Protein AF-A0A085N4N9-F1 (afdb_monomer)

Foldseek 3Di:
DVVVVVVPDDPVNVVVVVVVVVVVVVPPDPPVVVLVVVVVVQCVPVPCVPDDSVNSVCVVCVQCPDPPSNPDDPVRVVCVVVVVVVPDDDDPDDDDDDDPPPPVPPDPVVLVVLVVVLVVLVPDPPRDPVVSVVSVVVSVVVVVVVVVVVVVVVVVVVVVPD

Secondary structure (DSSP, 8-state):
-TTHHHHTS-HHHHHHHHHHHHHHHS----HHHHHHHHHHHHHHSTT-TT--HHHHHHHHHHTTSSTT-S---HHHHHHHHHHTTS--S-------SSS------TTTHHHHHHHHHHHHHHTSTT--THHHHHHHHHHHHHHHHHHHHHHHHHHHHHHT--

Mean predicted aligned error: 20.49 Å

Radius of gyration: 23.49 Å; Cα contacts (8 Å, |Δi|>4): 32; chains: 1; bounding box: 60×45×56 Å

Structure (mmCIF, N/CA/C/O backbone):
data_AF-A0A085N4N9-F1
#
_entry.id   AF-A0A085N4N9-F1
#
loop_
_atom_site.group_PDB
_atom_site.id
_atom_site.type_symbol
_atom_site.label_atom_id
_atom_site.label_alt_id
_atom_site.label_comp_id
_atom_site.label_asym_id
_atom_site.label_entity_id
_atom_site.label_seq_id
_atom_site.pdbx_PDB_ins_code
_atom_site.Cartn_x
_atom_site.Cartn_y
_atom_site.Cartn_z
_atom_site.occupancy
_atom_site.B_iso_or_equiv
_atom_site.auth_seq_id
_atom_site.auth_comp_id
_atom_site.auth_asym_id
_atom_site.auth_atom_id
_atom_site.pdbx_PDB_model_num
ATOM 1 N N . MET A 1 1 ? -28.233 3.744 19.931 1.00 50.34 1 MET A N 1
ATOM 2 C CA . MET A 1 1 ? -29.131 2.874 19.133 1.00 50.34 1 MET A CA 1
ATOM 3 C C . MET A 1 1 ? -28.468 1.592 18.622 1.00 50.34 1 MET A C 1
ATOM 5 O O . MET A 1 1 ? -29.167 0.598 18.536 1.00 50.34 1 MET A O 1
ATOM 9 N N . ALA A 1 2 ? -27.158 1.548 18.338 1.00 52.09 2 ALA A N 1
ATOM 10 C CA . ALA A 1 2 ? -26.507 0.322 17.845 1.00 52.09 2 ALA A CA 1
ATOM 11 C C . ALA A 1 2 ? -26.430 -0.837 18.869 1.00 52.09 2 ALA A C 1
ATOM 13 O O . ALA A 1 2 ? -26.483 -1.994 18.471 1.00 52.09 2 ALA A O 1
ATOM 14 N N . ALA A 1 3 ? -26.358 -0.549 20.176 1.00 55.72 3 ALA A N 1
ATOM 15 C CA . ALA A 1 3 ? -26.238 -1.579 21.219 1.00 55.72 3 ALA A CA 1
ATOM 16 C C . ALA A 1 3 ? -27.454 -2.528 21.283 1.00 55.72 3 ALA A C 1
ATOM 18 O O . ALA A 1 3 ? -27.279 -3.740 21.321 1.00 55.72 3 ALA A O 1
ATOM 19 N N . ALA A 1 4 ? -28.676 -1.993 21.176 1.00 61.31 4 ALA A N 1
ATOM 20 C CA . ALA A 1 4 ? -29.905 -2.795 21.183 1.00 61.31 4 ALA A CA 1
ATOM 21 C C . ALA A 1 4 ? -30.043 -3.712 19.950 1.00 61.31 4 ALA A C 1
ATOM 23 O O . ALA A 1 4 ? -30.784 -4.690 19.978 1.00 61.31 4 ALA A O 1
ATOM 24 N N . SER A 1 5 ? -29.317 -3.426 18.862 1.00 67.62 5 SER A N 1
ATOM 25 C CA . SER A 1 5 ? -29.357 -4.248 17.649 1.00 67.62 5 SER A CA 1
ATOM 26 C C . SER A 1 5 ? -28.590 -5.567 17.800 1.00 67.62 5 SER A C 1
ATOM 28 O O . SER A 1 5 ? -28.859 -6.499 17.045 1.00 67.62 5 SER A O 1
ATOM 30 N N . TRP A 1 6 ? -27.668 -5.665 18.766 1.00 67.69 6 TRP A N 1
ATOM 31 C CA . TRP A 1 6 ? -26.904 -6.886 19.041 1.00 67.69 6 TRP A CA 1
ATOM 32 C C . TRP A 1 6 ? -27.713 -7.923 19.821 1.00 67.69 6 TRP A C 1
ATOM 34 O O . TRP A 1 6 ? -27.554 -9.117 19.587 1.00 67.69 6 TRP A O 1
ATOM 44 N N . GLU A 1 7 ? -28.640 -7.481 20.674 1.00 74.94 7 GLU A N 1
ATOM 45 C CA . GLU A 1 7 ? -29.526 -8.371 21.441 1.00 74.94 7 GLU A CA 1
ATOM 46 C C . GLU A 1 7 ? -30.543 -9.108 20.554 1.00 74.94 7 GLU A C 1
ATOM 48 O O . GLU A 1 7 ? -31.022 -10.182 20.909 1.00 74.94 7 GLU A O 1
ATOM 53 N N . SER A 1 8 ? -30.842 -8.569 19.366 1.00 79.81 8 SER A N 1
ATOM 54 C CA . SER A 1 8 ? -31.731 -9.209 18.388 1.00 79.81 8 SER A CA 1
ATOM 55 C C . SER A 1 8 ? -31.053 -10.327 17.583 1.00 79.81 8 SER A C 1
ATOM 57 O O . SER A 1 8 ? -31.739 -11.060 16.860 1.00 79.81 8 SER A O 1
ATOM 59 N N . ILE A 1 9 ? -29.724 -10.453 17.644 1.00 83.31 9 ILE A N 1
ATOM 60 C CA . ILE A 1 9 ? -28.987 -11.444 16.859 1.00 83.31 9 ILE A CA 1
ATOM 61 C C . ILE A 1 9 ? -28.996 -12.776 17.604 1.00 83.31 9 ILE A C 1
ATOM 63 O O . ILE A 1 9 ? -28.558 -12.889 18.747 1.00 83.31 9 ILE A O 1
ATOM 67 N N . LYS A 1 10 ? -29.471 -13.828 16.930 1.00 88.44 10 LYS A N 1
ATOM 68 C CA . LYS A 1 10 ? -29.473 -15.178 17.496 1.00 88.44 10 LYS A CA 1
ATOM 69 C C . LYS A 1 10 ? -28.038 -15.672 17.662 1.00 88.44 10 LYS A C 1
ATOM 71 O O . LYS A 1 10 ? -27.238 -15.621 16.729 1.00 88.44 10 LYS A O 1
ATOM 76 N N . GLN A 1 11 ? -27.740 -16.247 18.824 1.00 81.81 11 GLN A N 1
ATOM 77 C CA . GLN A 1 11 ? -26.418 -16.802 19.126 1.00 81.81 11 GLN A CA 1
ATOM 78 C C . GLN A 1 11 ? -25.988 -17.892 18.126 1.00 81.81 11 GLN A C 1
ATOM 80 O O . GLN A 1 11 ? -24.804 -18.042 17.843 1.00 81.81 11 GLN A O 1
ATOM 85 N N . THR A 1 12 ? -26.945 -18.626 17.552 1.00 87.19 12 THR A N 1
ATOM 86 C CA . THR A 1 12 ? -26.697 -19.609 16.487 1.00 87.19 12 THR A CA 1
ATOM 87 C C . THR A 1 12 ? -26.166 -18.954 15.218 1.00 87.19 12 THR A C 1
ATOM 89 O O . THR A 1 12 ? -25.233 -19.467 14.623 1.00 87.19 12 THR A O 1
ATOM 92 N N . THR A 1 13 ? -26.675 -17.777 14.848 1.00 89.31 13 THR A N 1
ATOM 93 C CA . THR A 1 13 ? -26.194 -17.024 13.684 1.00 89.31 13 THR A CA 1
ATOM 94 C C . THR A 1 13 ? -24.752 -16.578 13.881 1.00 89.31 13 THR A C 1
ATOM 96 O O . THR A 1 13 ? -23.948 -16.718 12.966 1.00 89.31 13 THR A O 1
ATOM 99 N N . LEU A 1 14 ? -24.395 -16.101 15.077 1.00 81.56 14 LEU A N 1
ATOM 100 C CA . LEU A 1 14 ? -23.007 -15.757 15.399 1.00 81.56 14 LEU A CA 1
ATOM 101 C C . LEU A 1 14 ? -22.094 -16.987 15.345 1.00 81.56 14 LEU A C 1
ATOM 103 O O . LEU A 1 14 ? -21.030 -16.921 14.736 1.00 81.56 14 LEU A O 1
ATOM 107 N N . LYS A 1 15 ? -22.531 -18.117 15.916 1.00 84.12 15 LYS A N 1
ATOM 108 C CA . LYS A 1 15 ? -21.782 -19.380 15.861 1.00 84.12 15 LYS A CA 1
ATOM 109 C C . LYS A 1 15 ? -21.578 -19.861 14.427 1.00 84.12 15 LYS A C 1
ATOM 111 O O . LYS A 1 15 ? -20.444 -20.121 14.055 1.00 84.12 15 LYS A O 1
ATOM 116 N N . ASP A 1 16 ? -22.624 -19.888 13.608 1.00 84.81 16 ASP A N 1
ATOM 117 C CA . ASP A 1 16 ? -22.541 -20.327 12.209 1.00 84.81 16 ASP A CA 1
ATOM 118 C C . ASP A 1 16 ? -21.640 -19.408 11.372 1.00 84.81 16 ASP A C 1
ATOM 120 O O . ASP A 1 16 ? -20.879 -19.871 10.519 1.00 84.81 16 ASP A O 1
ATOM 124 N N . SER A 1 17 ? -21.694 -18.099 11.639 1.00 82.69 17 SER A N 1
ATOM 125 C CA . SER A 1 17 ? -20.810 -17.110 11.011 1.00 82.69 17 SER A CA 1
ATOM 126 C C . SER A 1 17 ? -19.351 -17.383 11.368 1.00 82.69 17 SER A C 1
ATOM 128 O O . SER A 1 17 ? -18.489 -17.394 10.494 1.00 82.69 17 SER A O 1
ATOM 130 N N . TRP A 1 18 ? -19.083 -17.659 12.644 1.00 78.44 18 TRP A N 1
ATOM 131 C CA . TRP A 1 18 ? -17.740 -17.940 13.138 1.00 78.44 18 TRP A CA 1
ATOM 132 C C . TRP A 1 18 ? -17.199 -19.284 12.640 1.00 78.44 18 TRP A C 1
ATOM 134 O O . TRP A 1 18 ? -16.041 -19.382 12.245 1.00 78.44 18 TRP A O 1
ATOM 144 N N . THR A 1 19 ? -18.044 -20.315 12.575 1.00 78.69 19 THR A N 1
ATOM 145 C CA . THR A 1 19 ? -17.683 -21.619 12.008 1.00 78.69 19 THR A CA 1
ATOM 146 C C . THR A 1 19 ? -17.314 -21.498 10.531 1.00 78.69 19 THR A C 1
ATOM 148 O O . THR A 1 19 ? -16.332 -22.101 10.112 1.00 78.69 19 THR A O 1
ATOM 151 N N . LYS A 1 20 ? -18.026 -20.677 9.747 1.00 73.56 20 LYS A N 1
ATOM 152 C CA . LYS A 1 20 ? -17.652 -20.406 8.348 1.00 73.56 20 LYS A CA 1
ATOM 153 C C . LYS A 1 20 ? -16.283 -19.741 8.216 1.00 73.56 20 LYS A C 1
ATOM 155 O O . LYS A 1 20 ? -15.504 -20.153 7.366 1.00 73.56 20 LYS A O 1
ATOM 160 N N . VAL A 1 21 ? -15.984 -18.758 9.065 1.00 68.06 21 VAL A N 1
ATOM 161 C CA . VAL A 1 21 ? -14.669 -18.091 9.079 1.00 68.06 21 VAL A CA 1
ATOM 162 C C . VAL A 1 21 ? -13.564 -19.079 9.453 1.00 68.06 21 VAL A C 1
ATOM 164 O O . VAL A 1 21 ? -12.511 -19.095 8.826 1.00 68.06 21 VAL A O 1
ATOM 167 N N . ARG A 1 22 ? -13.822 -19.966 10.418 1.00 55.91 22 ARG A N 1
ATOM 168 C CA . ARG A 1 22 ? -12.863 -20.992 10.839 1.00 55.91 22 ARG A CA 1
ATOM 169 C C . ARG A 1 22 ? -12.570 -22.023 9.744 1.00 55.91 22 ARG A C 1
ATOM 171 O O . ARG A 1 22 ? -11.433 -22.449 9.619 1.00 55.91 22 ARG A O 1
ATOM 178 N N . VAL A 1 23 ? -13.562 -22.387 8.928 1.00 57.72 23 VAL A N 1
ATOM 179 C CA . VAL A 1 23 ? -13.364 -23.282 7.771 1.00 57.72 23 VAL A CA 1
ATOM 180 C C . VAL A 1 23 ? -12.513 -22.625 6.679 1.00 57.72 23 VAL A C 1
ATOM 182 O O . VAL A 1 23 ? -11.776 -23.320 5.991 1.00 57.72 23 VAL A O 1
ATOM 185 N N . TRP A 1 24 ? -12.564 -21.298 6.531 1.00 49.69 24 TRP A N 1
ATOM 186 C CA . TRP A 1 24 ? -11.628 -20.583 5.656 1.00 49.69 24 TRP A CA 1
ATOM 187 C C . TRP A 1 24 ? -10.203 -20.538 6.209 1.00 49.69 24 TRP A C 1
ATOM 189 O O . TRP A 1 24 ? -9.272 -20.571 5.418 1.00 49.69 24 TRP A O 1
ATOM 199 N N . ALA A 1 25 ? -10.031 -20.512 7.532 1.00 50.84 25 ALA A N 1
ATOM 200 C CA . ALA A 1 25 ? -8.712 -20.557 8.166 1.00 50.84 25 ALA A CA 1
ATOM 201 C C . ALA A 1 25 ? -8.066 -21.959 8.142 1.00 50.84 25 ALA A C 1
ATOM 203 O O . ALA A 1 25 ? -6.849 -22.066 8.174 1.00 50.84 25 ALA A O 1
ATOM 204 N N . ASP A 1 26 ? -8.875 -23.022 8.082 1.00 47.59 26 ASP A N 1
ATOM 205 C CA . ASP A 1 26 ? -8.431 -24.429 8.019 1.00 47.59 26 ASP A CA 1
ATOM 206 C C . ASP A 1 26 ? -8.277 -24.942 6.571 1.00 47.59 26 ASP A C 1
ATOM 208 O O . ASP A 1 26 ? -7.869 -26.076 6.318 1.00 47.59 26 ASP A O 1
ATOM 212 N N . GLY A 1 27 ? -8.628 -24.106 5.590 1.00 53.31 27 GLY A N 1
ATOM 213 C CA . GLY A 1 27 ? -8.438 -24.389 4.178 1.00 53.31 27 GLY A CA 1
ATOM 214 C C . GLY A 1 27 ? -6.970 -24.254 3.810 1.00 53.31 27 GLY A C 1
ATOM 215 O O . GLY A 1 27 ? -6.580 -23.222 3.283 1.00 53.31 27 GLY A O 1
ATOM 216 N N . GLY A 1 28 ? -6.181 -25.297 4.072 1.00 53.81 28 GLY A N 1
ATOM 217 C CA . GLY A 1 28 ? -4.805 -25.429 3.596 1.00 53.81 28 GLY A CA 1
ATOM 218 C C . GLY A 1 28 ? -4.761 -25.486 2.071 1.00 53.81 28 GLY A C 1
ATOM 219 O O . GLY A 1 28 ? -4.669 -26.562 1.480 1.00 53.81 28 GLY A O 1
ATOM 220 N N . ARG A 1 29 ? -4.890 -24.331 1.420 1.00 57.94 29 ARG A N 1
ATOM 221 C CA . ARG A 1 29 ? -4.388 -24.158 0.063 1.00 57.94 29 ARG A CA 1
ATOM 222 C C . ARG A 1 29 ? -2.874 -24.200 0.127 1.00 57.94 29 ARG A C 1
ATOM 224 O O . ARG A 1 29 ? -2.272 -23.766 1.101 1.00 57.94 29 ARG A O 1
ATOM 231 N N . ASP A 1 30 ? -2.278 -24.776 -0.905 1.00 67.56 30 ASP A N 1
ATOM 232 C CA . ASP A 1 30 ? -0.833 -24.739 -1.065 1.00 67.56 30 ASP A CA 1
ATOM 233 C C . ASP A 1 30 ? -0.417 -23.268 -1.185 1.00 67.56 30 ASP A C 1
ATOM 235 O O . ASP A 1 30 ? -0.880 -22.577 -2.097 1.00 67.56 30 ASP A O 1
ATOM 239 N N . ASP A 1 31 ? 0.450 -22.795 -0.286 1.00 69.62 31 ASP A N 1
ATOM 240 C CA . ASP A 1 31 ? 1.000 -21.431 -0.288 1.00 69.62 31 ASP A CA 1
ATOM 241 C C . ASP A 1 31 ? 1.509 -21.039 -1.687 1.00 69.62 31 ASP A C 1
ATOM 243 O O . ASP A 1 31 ? 1.448 -19.881 -2.098 1.00 69.62 31 ASP A O 1
ATOM 247 N N . ARG A 1 32 ? 1.967 -22.026 -2.470 1.00 72.44 32 ARG A N 1
ATOM 248 C CA . ARG A 1 32 ? 2.385 -21.853 -3.864 1.00 72.44 32 ARG A CA 1
ATOM 249 C C . ARG A 1 32 ? 1.237 -21.492 -4.810 1.00 72.44 32 ARG A C 1
ATOM 251 O O . ARG A 1 32 ? 1.435 -20.659 -5.694 1.00 72.44 32 ARG A O 1
ATOM 258 N N . GLU A 1 33 ? 0.072 -22.120 -4.668 1.00 76.31 33 GLU A N 1
ATOM 259 C CA . GLU A 1 33 ? -1.109 -21.830 -5.488 1.00 76.31 33 GLU A CA 1
ATOM 260 C C . GLU A 1 33 ? -1.670 -20.439 -5.174 1.00 76.31 33 GLU A C 1
ATOM 262 O O . GLU A 1 33 ? -2.045 -19.708 -6.095 1.00 76.31 33 GLU A O 1
ATOM 267 N N . GLU A 1 34 ? -1.663 -20.045 -3.898 1.00 78.81 34 GLU A N 1
ATOM 268 C CA . GLU A 1 34 ? -2.081 -18.705 -3.472 1.00 78.81 34 GLU A CA 1
ATOM 269 C C . GLU A 1 34 ? -1.124 -17.627 -3.987 1.00 78.81 34 GLU A C 1
ATOM 271 O O . GLU A 1 34 ? -1.557 -16.613 -4.542 1.00 78.81 34 GLU A O 1
ATOM 276 N N . LEU A 1 35 ? 0.185 -17.877 -3.902 1.00 80.25 35 LEU A N 1
ATOM 277 C CA . LEU A 1 35 ? 1.209 -16.991 -4.447 1.00 80.25 35 LEU A CA 1
ATOM 278 C C . LEU A 1 35 ? 1.058 -16.815 -5.968 1.00 80.25 35 LEU A C 1
ATOM 280 O O . LEU A 1 35 ? 1.144 -15.699 -6.488 1.00 80.25 35 LEU A O 1
ATOM 284 N N . ASP A 1 36 ? 0.787 -17.904 -6.689 1.00 81.81 36 ASP A N 1
ATOM 285 C CA . ASP A 1 36 ? 0.545 -17.881 -8.134 1.00 81.81 36 ASP A CA 1
ATOM 286 C C . ASP A 1 36 ? -0.721 -17.104 -8.505 1.00 81.81 36 ASP A C 1
ATOM 288 O O . ASP A 1 36 ? -0.749 -16.413 -9.529 1.00 81.81 36 ASP A O 1
ATOM 292 N N . GLU A 1 37 ? -1.771 -17.196 -7.692 1.00 85.19 37 GLU A N 1
ATOM 293 C CA . GLU A 1 37 ? -3.009 -16.440 -7.868 1.00 85.19 37 GLU A CA 1
ATO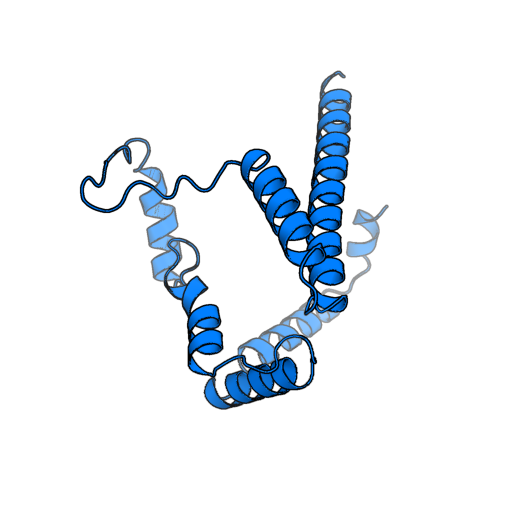M 294 C C . GLU A 1 37 ? -2.792 -14.938 -7.631 1.00 85.19 37 GLU A C 1
ATOM 296 O O . GLU A 1 37 ? -3.205 -14.123 -8.462 1.00 85.19 37 GLU A O 1
ATOM 301 N N . ILE A 1 38 ? -2.051 -14.568 -6.582 1.00 82.38 38 ILE A N 1
ATOM 302 C CA . ILE A 1 38 ? -1.680 -13.178 -6.275 1.00 82.38 38 ILE A CA 1
ATOM 303 C C . ILE A 1 38 ? -0.833 -12.573 -7.400 1.00 82.38 38 ILE A C 1
ATOM 305 O O . ILE A 1 38 ? -1.145 -11.484 -7.886 1.00 82.38 38 ILE A O 1
ATOM 309 N N . ILE A 1 39 ? 0.190 -13.286 -7.884 1.00 82.50 39 ILE A N 1
ATOM 310 C CA . ILE A 1 39 ? 1.037 -12.828 -8.998 1.00 82.50 39 ILE A CA 1
ATOM 311 C C . ILE A 1 39 ? 0.205 -12.637 -10.271 1.00 82.50 39 ILE A C 1
ATOM 313 O O . ILE A 1 39 ? 0.394 -11.668 -11.009 1.00 82.50 39 ILE A O 1
ATOM 317 N N . ARG A 1 40 ? -0.737 -13.544 -10.544 1.00 82.81 40 ARG A N 1
ATOM 318 C CA . ARG A 1 40 ? -1.625 -13.452 -11.710 1.00 82.81 40 ARG A CA 1
ATOM 319 C C . ARG A 1 40 ? -2.549 -12.238 -11.619 1.00 82.81 40 ARG A C 1
ATOM 321 O O . ARG A 1 40 ? -2.729 -11.544 -12.618 1.00 82.81 40 ARG A O 1
ATOM 328 N N . MET A 1 41 ? -3.089 -11.953 -10.434 1.00 82.81 41 MET A N 1
ATOM 329 C CA . MET A 1 41 ? -3.883 -10.749 -10.186 1.00 82.81 41 MET A CA 1
ATOM 330 C C . MET A 1 41 ? -3.043 -9.478 -10.336 1.00 82.81 41 MET A C 1
ATOM 332 O O . MET A 1 41 ? -3.462 -8.563 -11.043 1.00 82.81 41 MET A O 1
ATOM 336 N N . LEU A 1 42 ? -1.838 -9.437 -9.763 1.00 80.25 42 LEU A N 1
ATOM 337 C CA . LEU A 1 42 ? -0.919 -8.300 -9.883 1.00 80.25 42 LEU A CA 1
ATOM 338 C C . LEU A 1 42 ? -0.559 -8.003 -11.341 1.00 80.25 42 LEU A C 1
ATOM 340 O O . LEU A 1 42 ? -0.601 -6.848 -11.741 1.00 80.25 42 LEU A O 1
ATOM 344 N N . LYS A 1 43 ? -0.314 -9.035 -12.157 1.00 80.62 43 LYS A N 1
ATOM 345 C CA . LYS A 1 43 ? -0.063 -8.889 -13.603 1.00 80.62 43 LYS A CA 1
ATOM 346 C C . LYS A 1 43 ? -1.294 -8.444 -14.392 1.00 80.62 43 LYS A C 1
ATOM 348 O O . LYS A 1 43 ? -1.161 -7.791 -15.422 1.00 80.62 43 LYS A O 1
ATOM 353 N N . SER A 1 44 ? -2.494 -8.817 -13.941 1.00 78.25 44 SER A N 1
ATOM 354 C CA . SER A 1 44 ? -3.751 -8.382 -14.567 1.00 78.25 44 SER A CA 1
ATOM 355 C C . SER A 1 44 ? -4.060 -6.907 -14.297 1.00 78.25 44 SER A C 1
ATOM 357 O O . SER A 1 44 ? -4.693 -6.235 -15.112 1.00 78.25 44 SER A O 1
ATOM 359 N N . ILE A 1 45 ? -3.576 -6.385 -13.169 1.00 75.19 45 ILE A N 1
ATOM 360 C CA . ILE A 1 45 ? -3.628 -4.969 -12.844 1.00 75.19 45 ILE A CA 1
ATOM 361 C C . ILE A 1 45 ? -2.437 -4.330 -13.564 1.00 75.19 45 ILE A C 1
ATOM 363 O O . ILE A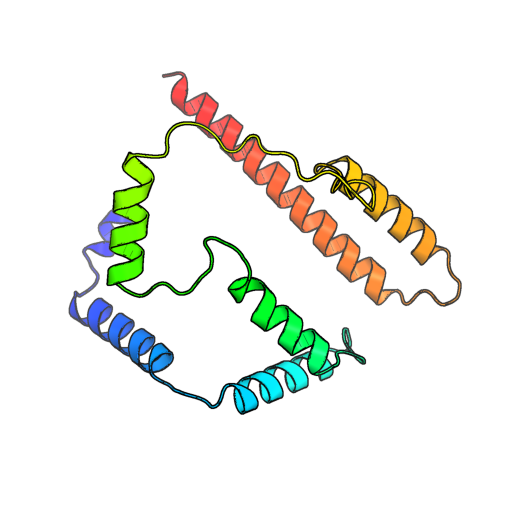 1 45 ? -1.302 -4.448 -13.123 1.00 75.19 45 ILE A O 1
ATOM 367 N N . SER A 1 46 ? -2.694 -3.628 -14.672 1.00 57.09 46 SER A N 1
ATOM 368 C CA . SER A 1 46 ? -1.699 -2.975 -15.559 1.00 57.09 46 SER A CA 1
ATOM 369 C C . SER A 1 46 ? -0.671 -2.049 -14.870 1.00 57.09 46 SER A C 1
ATOM 371 O O . SER A 1 46 ? 0.176 -1.467 -15.539 1.00 57.09 46 SER A O 1
ATOM 373 N N . ILE A 1 47 ? -0.764 -1.877 -13.554 1.00 62.00 47 ILE A N 1
ATOM 374 C CA . ILE A 1 47 ? 0.091 -1.052 -12.707 1.00 62.00 47 ILE A CA 1
ATOM 375 C C . ILE A 1 47 ? 1.381 -1.805 -12.314 1.00 62.00 47 ILE A C 1
ATOM 377 O O . ILE A 1 47 ? 2.378 -1.149 -12.037 1.00 62.00 47 ILE A O 1
ATOM 381 N N . CYS A 1 48 ? 1.407 -3.151 -12.325 1.00 57.97 48 CYS A N 1
ATOM 382 C CA . CYS A 1 48 ? 2.619 -3.936 -12.032 1.00 57.97 48 CYS A CA 1
ATOM 383 C C . CYS A 1 48 ? 2.953 -4.951 -13.137 1.00 57.97 48 CYS A C 1
ATOM 385 O O . CYS A 1 48 ? 2.800 -6.161 -12.969 1.00 57.97 48 CYS A O 1
ATOM 387 N N . GLY A 1 49 ? 3.422 -4.459 -14.287 1.00 62.88 49 GLY A N 1
ATOM 388 C CA . GLY A 1 49 ? 3.866 -5.318 -15.393 1.00 62.88 49 GLY A CA 1
ATOM 389 C C . GLY A 1 49 ? 5.099 -6.176 -15.071 1.00 62.88 49 GLY A C 1
ATOM 390 O O . GLY A 1 49 ? 5.305 -7.201 -15.717 1.00 62.88 49 GLY A O 1
ATOM 391 N N . GLU A 1 50 ? 5.882 -5.793 -14.057 1.00 69.56 50 GLU A N 1
ATOM 392 C CA . GLU A 1 50 ? 7.203 -6.371 -13.770 1.00 69.56 50 GLU A CA 1
ATOM 393 C C . GLU A 1 50 ? 7.335 -7.007 -12.378 1.00 69.56 50 GLU A C 1
ATOM 395 O O . GLU A 1 50 ? 8.440 -7.376 -12.009 1.00 69.56 50 GLU A O 1
ATOM 400 N N . CYS A 1 51 ? 6.243 -7.191 -11.621 1.00 72.25 51 CYS A N 1
ATOM 401 C CA . CYS A 1 51 ? 6.310 -7.837 -10.302 1.00 72.25 51 CYS A CA 1
ATOM 402 C C . CYS A 1 51 ? 6.915 -9.251 -10.422 1.00 72.25 51 CYS A C 1
ATOM 404 O O . CYS A 1 51 ? 6.276 -10.173 -10.960 1.00 72.25 51 CYS A O 1
ATOM 406 N N . GLU A 1 52 ? 8.139 -9.429 -9.920 1.00 79.31 52 GLU A N 1
ATOM 407 C CA . GLU A 1 52 ? 8.810 -10.724 -9.891 1.00 79.31 52 GLU A CA 1
ATOM 408 C C . GLU A 1 52 ? 8.256 -11.567 -8.734 1.00 79.31 52 GLU A C 1
ATOM 410 O O . GLU A 1 52 ? 7.830 -11.066 -7.693 1.00 79.31 52 GLU A O 1
ATOM 415 N N . ARG A 1 53 ? 8.249 -12.893 -8.905 1.00 79.94 53 ARG A N 1
ATOM 416 C CA . ARG A 1 53 ? 7.825 -13.828 -7.851 1.00 79.94 53 ARG A CA 1
ATOM 417 C C . ARG A 1 53 ? 8.597 -13.597 -6.545 1.00 79.94 53 ARG A C 1
ATOM 419 O O . ARG A 1 53 ? 7.998 -13.639 -5.478 1.00 79.94 53 ARG A O 1
ATOM 426 N N . SER A 1 54 ? 9.899 -13.343 -6.653 1.00 82.31 54 SER A N 1
ATOM 427 C CA . SER A 1 54 ? 10.813 -13.065 -5.539 1.00 82.31 54 SER A CA 1
ATOM 428 C C . SER A 1 54 ? 10.377 -11.845 -4.717 1.00 82.31 54 SER A C 1
ATOM 430 O O . SER A 1 54 ? 10.450 -11.873 -3.491 1.00 82.31 5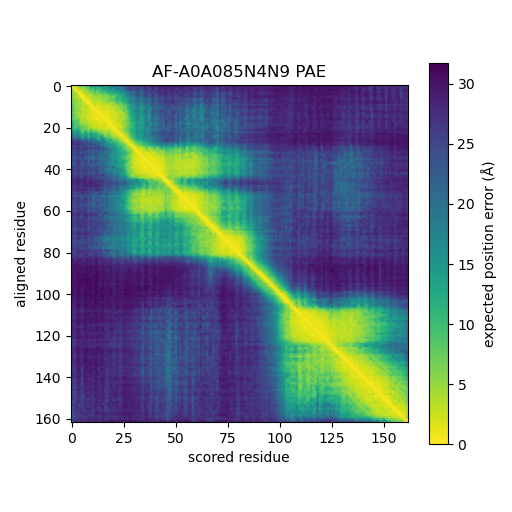4 SER A O 1
ATOM 432 N N . GLU A 1 55 ? 9.875 -10.800 -5.377 1.00 82.56 55 GLU A N 1
ATOM 433 C CA . GLU A 1 55 ? 9.408 -9.565 -4.745 1.00 82.56 55 GLU A CA 1
ATOM 434 C C . GLU A 1 55 ? 8.108 -9.797 -3.976 1.00 82.56 55 GLU A C 1
ATOM 436 O O . GLU A 1 55 ? 7.996 -9.403 -2.817 1.00 82.56 55 GLU A O 1
ATOM 441 N N . VAL A 1 56 ? 7.153 -10.504 -4.588 1.00 81.88 56 VAL A N 1
ATOM 442 C CA . VAL A 1 56 ? 5.875 -10.857 -3.949 1.00 81.88 56 VAL A CA 1
ATOM 443 C C . VAL A 1 56 ? 6.099 -11.787 -2.754 1.00 81.88 56 VAL A C 1
ATOM 445 O O . VAL A 1 56 ? 5.496 -11.594 -1.699 1.00 81.88 56 VAL A O 1
ATOM 448 N N . GLU A 1 57 ? 7.010 -12.754 -2.879 1.00 81.62 57 GLU A N 1
ATOM 449 C CA . GLU A 1 57 ? 7.444 -13.598 -1.760 1.00 81.62 57 GLU A CA 1
ATOM 450 C C . GLU A 1 57 ? 8.129 -12.784 -0.657 1.00 81.62 57 GLU A C 1
ATOM 452 O O . GLU A 1 57 ? 7.904 -13.042 0.524 1.00 81.62 57 GLU A O 1
ATOM 457 N N . GLY A 1 58 ? 8.947 -11.794 -1.019 1.00 81.44 58 GLY A N 1
ATOM 458 C CA . GLY A 1 58 ? 9.571 -10.875 -0.070 1.00 81.44 58 GLY A CA 1
ATOM 459 C C . GLY A 1 58 ? 8.542 -10.057 0.709 1.00 81.44 58 GLY A C 1
ATOM 460 O O . GLY A 1 58 ? 8.642 -9.949 1.929 1.00 81.44 58 GLY A O 1
ATOM 461 N N . TRP A 1 59 ? 7.511 -9.538 0.037 1.00 84.19 59 TRP A N 1
ATOM 462 C CA . TRP A 1 59 ? 6.421 -8.802 0.686 1.00 84.19 59 TRP A CA 1
ATOM 463 C C . TRP A 1 59 ? 5.616 -9.682 1.637 1.00 84.19 59 TRP A C 1
ATOM 465 O O . TRP A 1 59 ? 5.348 -9.267 2.759 1.00 84.19 59 TRP A O 1
ATOM 475 N N . LEU A 1 60 ? 5.285 -10.909 1.229 1.00 77.69 60 LEU A N 1
ATOM 476 C CA . LEU A 1 60 ? 4.556 -11.855 2.079 1.00 77.69 60 LEU A CA 1
ATOM 477 C C . LEU A 1 60 ? 5.380 -12.313 3.290 1.00 77.69 60 LEU A C 1
ATOM 479 O O . LEU A 1 60 ? 4.823 -12.566 4.354 1.00 77.69 60 LEU A O 1
ATOM 483 N N . ARG A 1 61 ? 6.708 -12.383 3.154 1.00 75.69 61 ARG A N 1
ATOM 484 C CA . ARG A 1 61 ? 7.618 -12.740 4.252 1.00 75.69 61 ARG A CA 1
ATOM 485 C C . ARG A 1 61 ? 7.941 -11.564 5.174 1.00 75.69 61 ARG A C 1
ATOM 487 O O . ARG A 1 61 ? 8.336 -11.793 6.313 1.00 75.69 61 ARG A O 1
ATOM 494 N N . SER A 1 62 ? 7.742 -10.327 4.722 1.00 75.31 62 SER A N 1
ATOM 495 C CA . SER A 1 62 ? 8.102 -9.121 5.483 1.00 75.31 62 SER A CA 1
ATOM 496 C C . SER A 1 62 ? 7.424 -9.066 6.856 1.00 75.31 62 SER A C 1
ATOM 498 O O . SER A 1 62 ? 8.046 -8.650 7.830 1.00 75.31 62 SER A O 1
ATOM 500 N N . ASP A 1 63 ? 6.186 -9.553 6.958 1.00 67.38 63 ASP A N 1
ATOM 501 C CA . ASP A 1 63 ? 5.451 -9.577 8.227 1.00 67.38 63 ASP A CA 1
ATOM 502 C C . ASP A 1 63 ? 5.965 -10.664 9.188 1.00 67.38 63 ASP A C 1
ATOM 504 O O . ASP A 1 63 ? 5.871 -10.508 10.403 1.00 67.38 63 ASP A O 1
ATOM 508 N N . SER A 1 64 ? 6.569 -11.740 8.666 1.00 66.06 64 SER A N 1
ATOM 509 C CA . SER A 1 64 ? 7.126 -12.830 9.485 1.00 66.06 64 SER A CA 1
ATOM 510 C C . SER A 1 64 ? 8.429 -12.457 10.198 1.00 66.06 64 SER A C 1
ATOM 512 O O . SER A 1 64 ? 8.759 -13.046 11.224 1.00 66.06 64 SER A O 1
ATOM 514 N N . GLU A 1 65 ? 9.150 -11.461 9.680 1.00 64.81 65 GLU A N 1
ATOM 515 C CA . GLU A 1 65 ? 10.411 -10.967 10.247 1.00 64.81 65 GLU A CA 1
ATOM 516 C C . GLU A 1 65 ? 10.194 -9.789 11.217 1.00 64.81 65 GLU A C 1
ATOM 518 O O . GLU A 1 65 ? 11.112 -9.384 11.932 1.00 64.81 65 GLU A O 1
ATOM 523 N N . ALA A 1 66 ? 8.978 -9.237 11.277 1.00 65.62 66 ALA A N 1
ATOM 524 C CA . ALA A 1 66 ? 8.650 -8.115 12.142 1.00 65.62 66 ALA A CA 1
ATOM 525 C C . ALA A 1 66 ? 8.332 -8.583 13.574 1.00 65.62 66 ALA A C 1
ATOM 527 O O . ALA A 1 66 ? 7.335 -9.261 13.839 1.00 65.62 66 ALA A O 1
ATOM 528 N N . GLN A 1 67 ? 9.164 -8.166 14.533 1.00 64.06 67 GLN A N 1
ATOM 529 C CA . GLN A 1 67 ? 8.957 -8.443 15.955 1.00 64.06 67 GLN A CA 1
ATOM 530 C C . GLN A 1 67 ? 7.586 -7.910 16.415 1.00 64.06 67 GLN A C 1
ATOM 532 O O . GLN A 1 67 ? 7.279 -6.727 16.270 1.00 64.06 67 GLN A O 1
ATOM 537 N N . GLY A 1 68 ? 6.746 -8.799 16.956 1.00 64.62 68 GLY A N 1
ATOM 538 C CA . GLY A 1 68 ? 5.364 -8.496 17.356 1.00 64.62 68 GLY A CA 1
ATOM 539 C C . GLY A 1 68 ? 4.285 -8.802 16.307 1.00 64.62 68 GLY A C 1
ATOM 540 O O . GLY A 1 68 ? 3.104 -8.708 16.633 1.00 64.62 68 GLY A O 1
ATOM 541 N N . PHE A 1 69 ? 4.672 -9.204 15.091 1.00 63.06 69 PHE A N 1
ATOM 542 C CA . PHE A 1 69 ? 3.772 -9.729 14.050 1.00 63.06 69 PHE A CA 1
ATOM 543 C C . PHE A 1 69 ? 3.998 -11.222 13.766 1.00 63.06 69 PHE A C 1
ATOM 545 O O . PHE A 1 69 ? 3.322 -11.810 12.924 1.00 63.06 69 PHE A O 1
ATOM 552 N N . GLN A 1 70 ? 4.902 -11.852 14.523 1.00 69.88 70 GLN A N 1
ATOM 553 C CA . GLN A 1 70 ? 5.061 -13.299 14.577 1.00 69.88 70 GLN A CA 1
ATOM 554 C C . GLN A 1 70 ? 3.722 -13.978 14.902 1.00 69.88 70 GLN A C 1
ATOM 556 O O . GLN A 1 70 ? 3.040 -13.625 15.866 1.00 69.88 70 GLN A O 1
ATOM 561 N N . MET A 1 71 ? 3.397 -15.019 14.137 1.00 70.69 71 MET A N 1
ATOM 562 C CA . MET A 1 71 ? 2.388 -16.006 14.516 1.00 70.69 71 MET A CA 1
ATOM 563 C C . MET A 1 71 ? 2.901 -16.779 15.733 1.00 70.69 71 MET A C 1
ATOM 565 O O . MET A 1 71 ? 3.737 -17.668 15.596 1.00 70.69 71 MET A O 1
ATOM 569 N N . MET A 1 72 ? 2.449 -16.387 16.921 1.00 76.75 72 MET A N 1
ATOM 570 C CA . MET A 1 72 ? 2.782 -17.058 18.175 1.00 76.75 72 MET A CA 1
ATOM 571 C C . MET A 1 72 ? 1.780 -18.180 18.455 1.00 76.75 72 MET A C 1
ATOM 573 O O . MET A 1 72 ? 0.581 -18.014 18.213 1.00 76.75 72 MET A O 1
ATOM 577 N N . ASN A 1 73 ? 2.258 -19.311 18.971 1.00 82.38 73 ASN A N 1
ATOM 578 C CA . ASN A 1 73 ? 1.375 -20.343 19.521 1.00 82.38 73 ASN A CA 1
ATOM 579 C C . ASN A 1 73 ? 0.823 -19.935 20.903 1.00 82.38 73 ASN A C 1
ATOM 581 O O . ASN A 1 73 ? 1.273 -18.957 21.500 1.00 82.38 73 ASN A O 1
ATOM 585 N N . ASP A 1 74 ? -0.179 -20.662 21.404 1.00 81.56 74 ASP A N 1
ATOM 586 C CA . ASP A 1 74 ? -0.867 -20.311 22.654 1.00 81.56 74 ASP A CA 1
ATOM 587 C C . ASP A 1 74 ? 0.110 -20.235 23.845 1.00 81.56 74 ASP A C 1
ATOM 589 O O . ASP A 1 74 ? -0.012 -19.346 24.691 1.00 81.56 74 ASP A O 1
ATOM 593 N N . GLU A 1 75 ? 1.115 -21.114 23.893 1.00 84.38 75 GLU A N 1
ATOM 594 C CA . GLU A 1 75 ? 2.156 -21.117 24.922 1.00 84.38 75 GLU A CA 1
ATOM 595 C C . GLU A 1 75 ? 3.097 -19.901 24.815 1.00 84.38 75 GLU A C 1
ATOM 597 O O . GLU A 1 75 ? 3.371 -19.245 25.822 1.00 84.38 75 GLU A O 1
ATOM 602 N N . GLU A 1 76 ? 3.533 -19.552 23.603 1.00 81.19 76 GLU A N 1
ATOM 603 C CA . GLU A 1 76 ? 4.377 -18.385 23.305 1.00 81.19 76 GLU A CA 1
ATOM 604 C C . GLU A 1 76 ? 3.662 -17.064 23.620 1.00 81.19 76 GLU A C 1
ATOM 606 O O . GLU A 1 76 ? 4.278 -16.125 24.128 1.00 81.19 76 GLU A O 1
ATOM 611 N N . ILE A 1 77 ? 2.351 -16.983 23.368 1.00 80.94 77 ILE A N 1
ATOM 612 C CA . ILE A 1 77 ? 1.534 -15.809 23.711 1.00 80.94 77 ILE A CA 1
ATOM 613 C C . ILE A 1 77 ? 1.479 -15.630 25.229 1.00 80.94 77 ILE A C 1
ATOM 615 O O . ILE A 1 77 ? 1.626 -14.509 25.727 1.00 80.94 77 ILE A O 1
ATOM 619 N N . VAL A 1 78 ? 1.256 -16.718 25.973 1.00 82.19 78 VAL A N 1
ATOM 620 C CA . VAL A 1 78 ? 1.202 -16.680 27.440 1.00 82.19 78 VAL A CA 1
ATOM 621 C C . VAL A 1 78 ? 2.552 -16.252 28.007 1.00 82.19 78 VAL A C 1
ATOM 623 O O . VAL A 1 78 ? 2.590 -15.357 28.848 1.00 82.19 78 VAL A O 1
ATOM 626 N N . GLU A 1 79 ? 3.653 -16.812 27.507 1.00 81.88 79 GLU A N 1
ATOM 627 C CA . GLU A 1 79 ? 5.003 -16.427 27.921 1.00 81.88 79 GLU 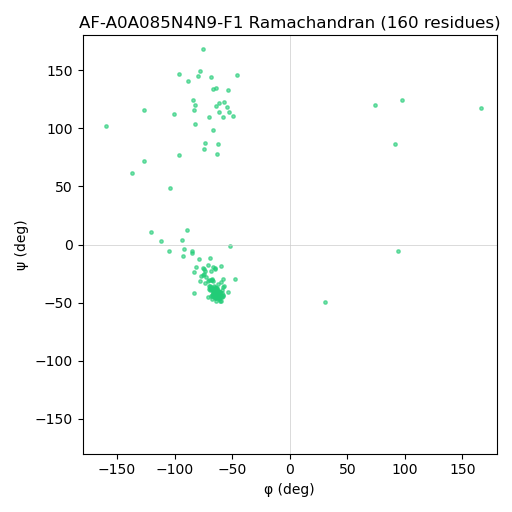A CA 1
ATOM 628 C C . GLU A 1 79 ? 5.298 -14.955 27.606 1.00 81.88 79 GLU A C 1
ATOM 630 O O . GLU A 1 79 ? 5.748 -14.221 28.485 1.00 81.88 79 GLU A O 1
ATOM 635 N N . PHE A 1 80 ? 4.963 -14.478 26.404 1.00 78.75 80 PHE A N 1
ATOM 636 C CA . PHE A 1 80 ? 5.155 -13.080 26.014 1.00 78.75 80 PHE A CA 1
ATOM 637 C C . PHE A 1 80 ? 4.384 -12.109 26.917 1.00 78.75 80 PHE A C 1
ATOM 639 O O . PHE A 1 80 ? 4.930 -11.097 27.358 1.00 78.75 80 PHE A O 1
ATOM 646 N N . VAL A 1 81 ? 3.119 -12.409 27.224 1.00 79.25 81 VAL A N 1
ATOM 647 C CA . VAL A 1 81 ? 2.285 -11.567 28.095 1.00 79.25 81 VAL A CA 1
ATOM 648 C C . VAL A 1 81 ? 2.766 -11.616 29.547 1.00 79.25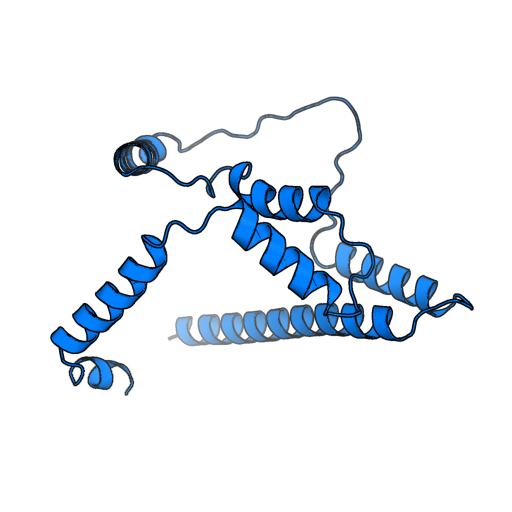 81 VAL A C 1
ATOM 650 O O . VAL A 1 81 ? 2.758 -10.585 30.221 1.00 79.25 81 VAL A O 1
ATOM 653 N N . SER A 1 82 ? 3.209 -12.780 30.026 1.00 79.25 82 SER A N 1
ATOM 654 C CA . SER A 1 82 ? 3.742 -12.943 31.380 1.00 79.25 82 SER A CA 1
ATOM 655 C C . SER A 1 82 ? 5.104 -12.272 31.566 1.00 79.25 82 SER A C 1
ATOM 657 O O . SER A 1 82 ? 5.324 -11.650 32.600 1.00 79.25 82 SER A O 1
ATOM 659 N N . ASN A 1 83 ? 5.987 -12.330 30.568 1.00 68.75 83 ASN A N 1
ATOM 660 C CA . ASN A 1 83 ? 7.338 -11.767 30.641 1.00 68.75 83 ASN A CA 1
ATOM 661 C C . ASN A 1 83 ? 7.345 -10.231 30.484 1.00 68.75 83 ASN A C 1
ATOM 663 O O . ASN A 1 83 ? 8.184 -9.531 31.044 1.00 68.75 83 ASN A O 1
ATOM 667 N N . LYS A 1 84 ? 6.347 -9.662 29.792 1.00 58.66 84 LYS A N 1
ATOM 668 C CA . LYS A 1 84 ? 6.202 -8.204 29.622 1.00 58.66 84 LYS A CA 1
ATOM 669 C C . LYS A 1 84 ? 5.821 -7.458 30.910 1.00 58.66 84 LYS A C 1
ATOM 671 O O . LYS A 1 84 ? 5.881 -6.231 30.933 1.00 58.66 84 LYS A O 1
ATOM 676 N N . ALA A 1 85 ? 5.432 -8.172 31.970 1.00 52.69 85 ALA A N 1
ATOM 677 C CA . ALA A 1 85 ? 5.187 -7.582 33.285 1.00 52.69 85 ALA A CA 1
ATOM 678 C C . ALA A 1 85 ? 6.486 -7.198 34.026 1.00 52.69 85 ALA A C 1
ATOM 680 O O . ALA A 1 85 ? 6.429 -6.321 34.886 1.00 52.69 85 ALA A O 1
ATOM 681 N N . ASP A 1 86 ? 7.633 -7.783 33.653 1.00 47.97 86 ASP A N 1
ATOM 682 C CA . ASP A 1 86 ? 8.935 -7.552 34.300 1.00 47.97 86 ASP A CA 1
ATOM 683 C C . ASP A 1 86 ? 9.893 -6.653 33.489 1.00 47.97 86 ASP A C 1
ATOM 685 O O . ASP A 1 86 ? 10.947 -6.277 33.992 1.00 47.97 86 ASP A O 1
ATOM 689 N N . MET A 1 87 ? 9.541 -6.250 32.261 1.00 42.62 87 MET A N 1
ATOM 690 C CA . MET A 1 87 ? 10.400 -5.420 31.393 1.00 42.62 87 MET A CA 1
ATOM 691 C C . MET A 1 87 ? 9.955 -3.953 31.338 1.00 42.62 87 MET A C 1
ATOM 693 O O . MET A 1 87 ? 9.802 -3.363 30.265 1.00 42.62 87 MET A O 1
ATOM 697 N N . VAL A 1 88 ? 9.710 -3.352 32.505 1.00 50.94 88 VAL A N 1
ATOM 698 C CA . VAL A 1 88 ? 9.758 -1.890 32.611 1.00 50.94 88 VAL A CA 1
ATOM 699 C C . VAL A 1 88 ? 11.229 -1.527 32.773 1.00 50.94 88 VAL A C 1
ATOM 701 O O . VAL A 1 88 ? 11.843 -1.929 33.753 1.00 50.94 88 VAL A O 1
ATOM 704 N N . GLU A 1 89 ? 11.728 -0.737 31.827 1.00 48.00 89 GLU A N 1
ATOM 705 C CA . GLU A 1 89 ? 13.079 -0.167 31.731 1.00 48.00 89 GLU A CA 1
ATOM 706 C C . GLU A 1 89 ? 14.056 -0.941 30.830 1.00 48.00 89 GLU A C 1
ATOM 708 O O . GLU A 1 89 ? 14.346 -2.114 31.027 1.00 48.00 89 GLU A O 1
ATOM 713 N N . ASP A 1 90 ? 14.594 -0.175 29.880 1.00 45.12 90 ASP A N 1
ATOM 714 C CA . ASP A 1 90 ? 15.800 -0.414 29.087 1.00 45.12 90 ASP A CA 1
ATOM 715 C C . ASP A 1 90 ? 15.664 -1.138 27.738 1.00 45.12 90 ASP A C 1
ATOM 717 O O . ASP A 1 90 ? 15.910 -2.330 27.618 1.00 45.12 90 ASP A O 1
ATOM 721 N N . GLU A 1 91 ? 15.384 -0.356 26.688 1.00 39.34 91 GLU A N 1
ATOM 722 C CA . GLU A 1 91 ? 16.020 -0.562 25.378 1.00 39.34 91 GLU A CA 1
ATOM 723 C C . GLU A 1 91 ? 16.433 0.800 24.784 1.00 39.34 91 GLU A C 1
ATOM 725 O O . GLU A 1 91 ? 15.967 1.230 23.728 1.00 39.34 91 GLU A O 1
ATOM 730 N N . GLU A 1 92 ? 17.327 1.509 25.484 1.00 44.09 92 GLU A N 1
ATOM 731 C CA . GLU A 1 92 ? 18.254 2.443 24.836 1.00 44.09 92 GLU A CA 1
ATOM 732 C C . GLU A 1 92 ? 19.586 1.720 24.599 1.00 44.09 92 GLU A C 1
ATOM 734 O O . GLU A 1 92 ? 20.561 1.959 25.306 1.00 44.09 92 GLU A O 1
ATOM 739 N N . GLN A 1 93 ? 19.676 0.851 23.585 1.00 37.25 93 GLN A N 1
ATOM 740 C CA . GLN A 1 93 ? 20.984 0.400 23.103 1.00 37.25 93 GLN A CA 1
ATOM 741 C C . GLN A 1 93 ? 21.154 0.592 21.599 1.00 37.25 93 GLN A C 1
ATOM 743 O O . GLN A 1 93 ? 20.453 0.051 20.750 1.00 37.25 93 GLN A O 1
ATOM 748 N N . GLN A 1 94 ? 22.126 1.458 21.332 1.00 44.22 94 GLN A N 1
ATOM 749 C CA . GLN A 1 94 ? 22.645 1.897 20.055 1.00 44.22 94 GLN A CA 1
ATOM 750 C C . GLN A 1 94 ? 23.289 0.723 19.311 1.00 44.22 94 GLN A C 1
ATOM 752 O O . GLN A 1 94 ? 24.107 -0.002 19.873 1.00 44.22 94 GLN A O 1
ATOM 757 N N . VAL A 1 95 ? 22.982 0.601 18.020 1.00 37.28 95 VAL A N 1
ATOM 758 C CA . VAL A 1 95 ? 23.839 -0.089 17.053 1.00 37.28 95 VAL A CA 1
ATOM 759 C C . VAL A 1 95 ? 24.602 0.991 16.290 1.00 37.28 95 VAL A C 1
ATOM 761 O O . VAL A 1 95 ? 24.006 1.788 15.564 1.00 37.28 95 VAL A O 1
ATOM 764 N N . GLU A 1 96 ? 25.914 1.039 16.505 1.00 39.50 96 GLU A N 1
ATOM 765 C CA . GLU A 1 96 ? 26.865 1.847 15.741 1.00 39.50 96 GLU A CA 1
ATOM 766 C C . GLU A 1 96 ? 27.516 0.980 14.643 1.00 39.50 96 GLU A C 1
ATOM 768 O O . GLU A 1 96 ? 27.740 -0.210 14.852 1.00 39.50 96 GLU A O 1
ATOM 773 N N . GLU A 1 97 ? 27.828 1.623 13.507 1.00 38.38 97 GLU A N 1
ATOM 774 C CA . GLU A 1 97 ? 28.570 1.142 12.319 1.00 38.38 97 GLU A CA 1
ATOM 775 C C . GLU A 1 97 ? 27.837 0.161 11.367 1.00 38.38 97 GLU A C 1
ATOM 777 O O . GLU A 1 97 ? 27.483 -0.947 11.728 1.00 38.38 97 GLU A O 1
ATOM 782 N N . THR A 1 98 ? 27.595 0.416 10.072 1.00 37.53 98 THR A N 1
ATOM 783 C CA . THR A 1 98 ? 28.096 1.406 9.101 1.00 37.53 98 THR A CA 1
ATOM 784 C C . THR A 1 98 ? 27.108 1.532 7.925 1.00 37.53 98 THR A C 1
ATOM 786 O O . THR A 1 98 ? 27.060 0.703 7.026 1.00 37.53 98 THR A O 1
ATOM 789 N N . ALA A 1 99 ? 26.306 2.589 7.943 1.00 40.56 99 ALA A N 1
ATOM 790 C CA . ALA A 1 99 ? 25.644 3.281 6.828 1.00 40.56 99 ALA A CA 1
ATOM 791 C C . ALA A 1 99 ? 24.621 4.164 7.535 1.00 40.56 99 ALA A C 1
ATOM 793 O O . ALA A 1 99 ? 23.811 3.645 8.299 1.00 40.56 99 ALA A O 1
ATOM 794 N N . GLY A 1 100 ? 24.747 5.487 7.399 1.00 42.25 100 GLY A N 1
ATOM 795 C CA . GLY A 1 100 ? 24.045 6.445 8.258 1.00 42.25 100 GLY A CA 1
ATOM 796 C C . GLY A 1 100 ? 22.563 6.102 8.444 1.00 42.25 100 GLY A C 1
ATOM 797 O O . GLY A 1 100 ? 21.953 5.582 7.506 1.00 42.25 100 GLY A O 1
ATOM 798 N N . PRO A 1 101 ? 21.975 6.378 9.625 1.00 40.97 101 PRO A N 1
ATOM 799 C CA . PRO A 1 101 ? 20.580 6.065 9.879 1.00 40.97 101 PRO A CA 1
ATOM 800 C C . PRO A 1 101 ? 19.765 6.690 8.755 1.00 40.97 101 PRO A C 1
ATOM 802 O O . PRO A 1 101 ? 19.739 7.919 8.614 1.00 40.97 101 PRO A O 1
ATOM 805 N N . SER A 1 102 ? 19.134 5.847 7.930 1.00 55.12 102 SER A N 1
ATOM 806 C CA . SER A 1 102 ? 18.069 6.284 7.037 1.00 55.12 102 SER A CA 1
ATOM 807 C C . SER A 1 102 ? 16.980 6.774 7.967 1.00 55.12 102 SER A C 1
ATOM 809 O O . SER A 1 102 ? 16.155 6.019 8.478 1.00 55.12 102 SER A O 1
ATOM 811 N N . THR A 1 103 ? 17.106 8.044 8.326 1.00 54.38 103 THR A N 1
ATOM 812 C CA . THR A 1 103 ? 16.255 8.706 9.286 1.00 54.38 103 THR A CA 1
ATOM 813 C C . THR A 1 103 ? 14.980 8.887 8.502 1.00 54.38 103 THR A C 1
ATOM 815 O O . THR A 1 103 ? 14.860 9.868 7.771 1.00 54.38 103 THR A O 1
ATOM 818 N N . ILE A 1 104 ? 14.102 7.876 8.532 1.00 57.75 104 ILE A N 1
ATOM 819 C CA . ILE A 1 104 ? 12.842 7.879 7.794 1.00 57.75 104 ILE A CA 1
ATOM 820 C C . ILE A 1 104 ? 12.192 9.217 8.131 1.00 57.75 104 ILE A C 1
ATOM 822 O O . ILE A 1 104 ? 11.845 9.436 9.299 1.00 57.75 104 ILE A O 1
ATOM 826 N N . PRO A 1 105 ? 12.102 10.156 7.171 1.00 56.94 105 PRO A N 1
ATOM 827 C CA . PRO A 1 105 ? 11.826 11.526 7.538 1.00 56.94 105 PRO A CA 1
ATOM 828 C C . PRO A 1 105 ? 10.437 11.583 8.161 1.00 56.94 105 PRO A C 1
ATOM 830 O O . PRO A 1 105 ? 9.446 11.210 7.528 1.00 56.94 105 PRO A O 1
ATOM 833 N N . TRP A 1 106 ? 10.358 12.005 9.424 1.00 65.94 106 TRP A N 1
ATOM 834 C CA . TRP A 1 106 ? 9.101 12.019 10.160 1.00 65.94 106 TRP A CA 1
ATOM 835 C C . TRP A 1 106 ? 8.059 12.810 9.370 1.00 65.94 106 TRP A C 1
ATOM 837 O O . TRP A 1 106 ? 8.248 13.987 9.075 1.00 65.94 106 TRP A O 1
ATOM 847 N N . ASN A 1 107 ? 6.989 12.102 9.007 1.00 66.44 107 ASN A N 1
ATOM 848 C CA . ASN A 1 107 ? 5.683 12.479 8.461 1.00 66.44 107 ASN A CA 1
ATOM 849 C C . ASN A 1 107 ? 5.548 13.741 7.567 1.00 66.44 107 ASN A C 1
ATOM 851 O O . ASN A 1 107 ? 4.879 13.664 6.542 1.00 66.44 107 ASN A O 1
ATOM 855 N N . ASN A 1 108 ? 6.062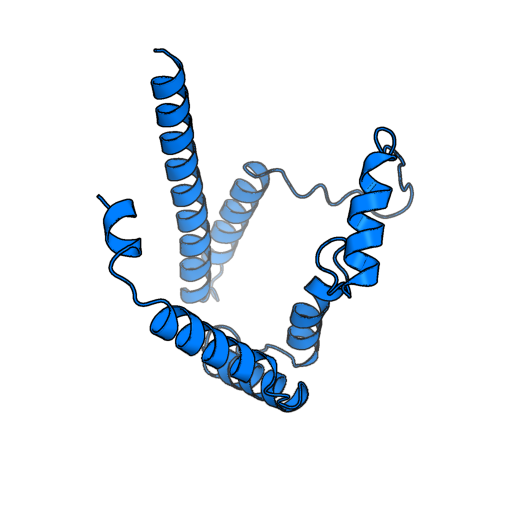 14.911 7.952 1.00 69.75 108 ASN A N 1
ATOM 856 C CA . ASN A 1 108 ? 6.060 16.138 7.145 1.00 69.75 108 ASN A CA 1
ATOM 857 C C . ASN A 1 108 ? 7.226 16.176 6.138 1.00 69.75 108 ASN A C 1
ATOM 859 O O . ASN A 1 108 ? 7.025 16.494 4.971 1.00 69.75 108 ASN A O 1
ATOM 863 N N . ALA A 1 109 ? 8.428 15.769 6.547 1.00 76.50 109 ALA A N 1
ATOM 864 C CA . ALA A 1 109 ? 9.580 15.766 5.646 1.00 76.50 109 ALA A CA 1
ATOM 865 C C . ALA A 1 109 ? 9.405 14.735 4.513 1.00 76.50 109 ALA A C 1
ATOM 867 O O . ALA A 1 109 ? 9.598 15.064 3.346 1.00 76.50 109 ALA A O 1
ATOM 868 N N . ALA A 1 110 ? 8.899 13.534 4.824 1.00 78.06 110 ALA A N 1
ATOM 869 C CA . ALA A 1 110 ? 8.565 12.523 3.815 1.00 78.06 110 ALA A CA 1
ATOM 870 C C . ALA A 1 110 ? 7.504 13.007 2.811 1.00 78.06 110 ALA A C 1
ATOM 872 O O . ALA A 1 110 ? 7.547 12.640 1.640 1.00 78.06 110 ALA A O 1
ATOM 873 N N . PHE A 1 111 ? 6.571 13.858 3.251 1.00 73.56 111 PHE A N 1
ATOM 874 C CA . PHE A 1 111 ? 5.570 14.453 2.369 1.00 73.56 111 PHE A CA 1
ATOM 875 C C . PHE A 1 111 ? 6.209 15.415 1.362 1.00 73.56 111 PHE A C 1
ATOM 877 O O . PHE A 1 111 ? 5.902 15.347 0.175 1.00 73.56 111 PHE A O 1
ATOM 884 N N . GLN A 1 112 ? 7.127 16.272 1.815 1.00 79.50 112 GLN A N 1
ATOM 885 C CA . GLN A 1 112 ? 7.809 17.208 0.922 1.00 79.50 112 GLN A CA 1
ATOM 886 C C . GLN A 1 112 ? 8.733 16.506 -0.076 1.00 79.50 112 GLN A C 1
ATOM 888 O O . GLN A 1 112 ? 8.769 16.898 -1.242 1.00 79.50 112 GLN A O 1
ATOM 893 N N . TYR A 1 113 ? 9.424 15.440 0.341 1.00 83.50 113 TYR A N 1
ATOM 894 C CA . TYR A 1 113 ? 10.230 14.632 -0.577 1.00 83.50 113 TYR A CA 1
ATOM 895 C C . TYR A 1 113 ? 9.375 13.956 -1.650 1.00 83.50 113 TYR A C 1
ATOM 897 O O . TYR A 1 113 ? 9.728 14.004 -2.826 1.00 83.50 113 TYR A O 1
ATOM 905 N N . LEU A 1 114 ? 8.220 13.399 -1.270 1.00 83.31 114 LEU A N 1
ATOM 906 C CA . LEU A 1 114 ? 7.274 12.828 -2.228 1.00 83.31 114 LEU A CA 1
ATOM 907 C C . LEU A 1 114 ? 6.755 13.890 -3.209 1.00 83.31 114 LEU A C 1
ATOM 909 O O . LEU A 1 114 ? 6.646 13.624 -4.403 1.00 83.31 114 LEU A O 1
ATOM 913 N N . GLU A 1 115 ? 6.462 15.103 -2.736 1.00 82.06 115 GLU A N 1
ATOM 914 C CA . GLU A 1 115 ? 5.998 16.189 -3.602 1.00 82.06 115 GLU A CA 1
ATOM 915 C C . GLU A 1 115 ? 7.078 16.640 -4.599 1.00 82.06 115 GLU A C 1
ATOM 917 O O . GLU A 1 115 ? 6.780 16.843 -5.776 1.00 82.06 115 GLU A O 1
ATOM 922 N N . GLN A 1 116 ? 8.336 16.753 -4.162 1.00 86.94 116 GLN A N 1
ATOM 923 C CA . GLN A 1 116 ? 9.454 17.078 -5.053 1.00 86.94 116 GLN A CA 1
ATOM 924 C C . GLN A 1 116 ? 9.720 15.973 -6.077 1.00 86.94 116 GLN A C 1
ATOM 926 O O . GLN A 1 116 ? 9.889 16.280 -7.257 1.00 86.94 116 GLN A O 1
ATOM 931 N N . ALA A 1 117 ? 9.694 14.706 -5.657 1.00 85.62 117 ALA A N 1
ATOM 932 C CA . ALA A 1 117 ? 9.861 13.566 -6.554 1.00 85.62 117 ALA A CA 1
ATOM 933 C C . ALA A 1 117 ? 8.758 13.519 -7.623 1.00 85.62 117 ALA A C 1
ATOM 935 O O . ALA A 1 117 ? 9.052 13.326 -8.801 1.00 85.62 117 ALA A O 1
ATOM 936 N N . LEU A 1 118 ? 7.503 13.780 -7.239 1.00 85.62 118 LEU A N 1
ATOM 937 C CA . LEU A 1 118 ? 6.383 13.851 -8.180 1.00 85.62 118 LEU A CA 1
ATOM 938 C C . LEU A 1 118 ? 6.545 14.981 -9.194 1.00 85.62 118 LEU A C 1
ATOM 940 O O . LEU A 1 118 ? 6.351 14.751 -10.382 1.00 85.62 118 LEU A O 1
ATOM 944 N N . ARG A 1 119 ? 6.941 16.182 -8.755 1.00 86.50 119 ARG A N 1
ATOM 945 C CA . ARG A 1 119 ? 7.178 17.304 -9.680 1.00 86.50 119 ARG A CA 1
ATOM 946 C C . ARG A 1 119 ? 8.317 17.027 -10.652 1.00 86.50 119 ARG A C 1
ATOM 948 O O . ARG A 1 119 ? 8.227 17.420 -11.810 1.00 86.50 119 ARG A O 1
ATOM 955 N N . TRP A 1 120 ? 9.381 16.377 -10.186 1.00 90.19 120 TRP A N 1
ATOM 956 C CA . TRP A 1 120 ? 10.489 15.976 -11.047 1.00 90.19 120 TRP A CA 1
ATOM 957 C C . TRP A 1 120 ? 10.053 14.925 -12.075 1.00 90.19 120 TRP A C 1
ATOM 959 O O . TRP A 1 120 ? 10.373 15.061 -13.255 1.00 90.19 120 TRP A O 1
ATOM 969 N N . TYR A 1 121 ? 9.284 13.922 -11.645 1.00 84.25 121 TYR A N 1
ATOM 970 C CA . TYR A 1 121 ? 8.807 12.846 -12.512 1.00 84.25 121 TYR A CA 1
ATOM 971 C C . TYR A 1 121 ? 7.804 13.348 -13.563 1.00 84.25 121 TYR A C 1
ATOM 973 O O . TYR A 1 121 ? 7.894 12.973 -14.725 1.00 84.25 121 TYR A O 1
ATOM 981 N N . GLU A 1 122 ? 6.906 14.265 -13.193 1.00 87.31 122 GLU A N 1
ATOM 982 C CA . GLU A 1 122 ? 5.957 14.911 -14.116 1.00 87.31 122 GLU A CA 1
ATOM 983 C C . GLU A 1 122 ? 6.621 15.792 -15.179 1.00 87.31 122 GLU A C 1
ATOM 985 O O . GLU A 1 122 ? 6.006 16.084 -16.203 1.00 87.31 122 GLU A O 1
ATOM 990 N N . ALA A 1 123 ? 7.856 16.235 -14.936 1.00 87.69 123 ALA A N 1
ATOM 991 C CA . ALA A 1 123 ? 8.624 17.043 -15.874 1.00 87.69 123 ALA A CA 1
ATOM 992 C C . ALA A 1 123 ? 9.388 16.209 -16.919 1.00 87.69 123 ALA A C 1
ATOM 994 O O . ALA A 1 123 ? 9.975 16.796 -17.827 1.00 87.69 123 ALA A O 1
ATOM 995 N N . GLN A 1 124 ? 9.407 14.876 -16.797 1.00 85.50 124 GLN A N 1
ATOM 996 C CA . GLN A 1 124 ? 10.062 13.996 -17.769 1.00 85.50 124 GLN A CA 1
ATOM 997 C C . GLN A 1 124 ? 9.177 13.791 -19.009 1.00 85.50 124 GLN A C 1
ATOM 999 O O . GLN A 1 124 ? 7.951 13.724 -18.902 1.00 85.50 124 GLN A O 1
ATOM 1004 N N . GLU A 1 125 ? 9.790 13.674 -20.190 1.00 76.56 125 GLU A N 1
ATOM 1005 C CA . GLU A 1 125 ? 9.075 13.524 -21.469 1.00 76.56 125 GLU A CA 1
ATOM 1006 C C . GLU A 1 125 ? 8.404 12.144 -21.591 1.00 76.56 125 GLU A C 1
ATOM 1008 O O . GLU A 1 125 ? 7.316 12.021 -22.155 1.00 76.56 125 GLU A O 1
ATOM 1013 N N . GLU A 1 126 ? 8.992 11.124 -20.965 1.00 83.69 126 GLU A N 1
ATOM 1014 C CA . GLU A 1 126 ? 8.487 9.750 -20.903 1.00 83.69 126 GLU A CA 1
ATOM 1015 C C . GLU A 1 126 ? 7.550 9.492 -19.711 1.00 83.69 126 GLU A C 1
ATOM 1017 O O . GLU A 1 126 ? 7.262 8.340 -19.383 1.00 83.69 126 GLU A O 1
ATOM 1022 N N . CYS A 1 127 ? 7.082 10.542 -19.027 1.00 81.06 127 CYS A N 1
ATOM 1023 C CA . CYS A 1 127 ? 6.232 10.387 -17.852 1.00 81.06 127 CYS A CA 1
ATOM 1024 C C . CYS A 1 127 ? 4.921 9.662 -18.202 1.00 81.06 127 CYS A C 1
ATOM 1026 O O . CYS A 1 127 ? 4.047 10.200 -18.895 1.00 81.06 127 CYS A O 1
ATOM 1028 N N . ASP A 1 128 ? 4.747 8.458 -17.653 1.00 82.31 128 ASP A N 1
ATOM 1029 C CA . ASP A 1 128 ? 3.456 7.786 -17.653 1.00 82.31 128 ASP A CA 1
ATOM 1030 C C . ASP A 1 128 ? 2.513 8.524 -16.696 1.00 82.31 128 ASP A C 1
ATOM 1032 O O . ASP A 1 128 ? 2.649 8.470 -15.473 1.00 82.31 128 ASP A O 1
ATOM 1036 N N . ARG A 1 129 ? 1.514 9.204 -17.266 1.00 74.06 129 ARG A N 1
ATOM 1037 C CA . ARG A 1 129 ? 0.539 10.025 -16.533 1.00 74.06 129 ARG A CA 1
ATOM 1038 C C . ARG A 1 129 ? -0.276 9.237 -15.503 1.00 74.06 129 ARG A C 1
ATOM 1040 O O . ARG A 1 129 ? -0.852 9.856 -14.606 1.00 74.06 129 ARG A O 1
ATOM 1047 N N . HIS A 1 130 ? -0.336 7.909 -15.599 1.00 77.62 130 HIS A N 1
ATOM 1048 C CA . HIS A 1 130 ? -1.061 7.065 -14.650 1.00 77.62 130 HIS A CA 1
ATOM 1049 C C . HIS A 1 130 ? -0.342 6.931 -13.298 1.00 77.62 130 HIS A C 1
ATOM 1051 O O . HIS A 1 130 ? -0.999 6.906 -12.253 1.00 77.62 130 HIS A O 1
ATOM 1057 N N . VAL A 1 131 ? 0.993 6.940 -13.285 1.00 77.06 131 VAL A N 1
ATOM 1058 C CA . VAL A 1 131 ? 1.801 6.766 -12.066 1.00 77.06 131 VAL A CA 1
ATOM 1059 C C . VAL A 1 131 ? 1.660 7.957 -11.093 1.00 77.06 131 VAL A C 1
ATOM 1061 O O . VAL A 1 131 ? 1.357 7.731 -9.915 1.00 77.06 131 VAL A O 1
ATOM 1064 N N . PRO A 1 132 ? 1.748 9.234 -11.530 1.00 78.12 132 PRO A N 1
ATOM 1065 C CA . PRO A 1 132 ? 1.505 10.388 -10.667 1.00 78.12 132 PRO A CA 1
ATOM 1066 C C . PRO A 1 132 ? 0.080 10.447 -10.120 1.00 78.12 132 PRO A C 1
ATOM 1068 O O . PRO A 1 132 ? -0.121 10.898 -8.994 1.00 78.12 132 PRO A O 1
ATOM 1071 N N . LEU A 1 133 ? -0.919 9.996 -10.888 1.00 80.31 133 LEU A N 1
ATOM 1072 C CA . LEU A 1 133 ? -2.316 9.961 -10.443 1.00 80.31 133 LEU A CA 1
ATOM 1073 C C . LEU A 1 133 ? -2.502 9.011 -9.251 1.00 80.31 133 LEU A C 1
ATOM 1075 O O . LEU A 1 133 ? -3.113 9.398 -8.253 1.00 80.31 133 LEU A O 1
ATOM 1079 N N . CYS A 1 134 ? -1.930 7.805 -9.317 1.00 80.12 134 CYS A N 1
ATOM 1080 C CA . CYS A 1 134 ? -1.939 6.855 -8.202 1.00 80.12 134 CYS A CA 1
ATOM 1081 C C . CYS A 1 134 ? -1.164 7.376 -6.982 1.00 80.12 134 CYS A C 1
ATOM 1083 O O . CYS A 1 134 ? -1.632 7.263 -5.853 1.00 80.12 134 CYS A O 1
ATOM 1085 N N . LEU A 1 135 ? -0.005 8.004 -7.176 1.00 81.69 135 LEU A N 1
ATOM 1086 C CA . LEU A 1 135 ? 0.780 8.533 -6.055 1.00 81.69 135 LEU A CA 1
ATOM 1087 C C . LEU A 1 135 ? 0.119 9.754 -5.390 1.00 81.69 135 LEU A C 1
ATOM 1089 O O . LEU A 1 135 ? 0.158 9.898 -4.163 1.00 81.69 135 LEU A O 1
ATOM 1093 N N . LYS A 1 136 ? -0.551 10.611 -6.169 1.00 83.56 136 LYS A N 1
ATOM 1094 C CA . LYS A 1 136 ? -1.348 11.730 -5.641 1.00 83.56 136 LYS A CA 1
ATOM 1095 C C . LYS A 1 136 ? -2.551 11.245 -4.838 1.00 83.56 136 LYS A C 1
ATOM 1097 O O . LYS A 1 136 ? -2.828 11.819 -3.790 1.00 83.56 136 LYS A O 1
ATOM 1102 N N . SER A 1 137 ? -3.218 10.167 -5.250 1.00 83.25 137 SER A N 1
ATOM 1103 C CA . SER A 1 137 ? -4.345 9.629 -4.478 1.00 83.25 137 SER A CA 1
ATOM 1104 C C . SER A 1 137 ? -3.906 9.067 -3.118 1.00 83.25 137 SER A C 1
ATOM 1106 O O . SER A 1 137 ? -4.570 9.312 -2.111 1.00 83.25 137 SER A O 1
ATOM 1108 N N . VAL A 1 138 ? -2.741 8.409 -3.043 1.00 79.81 138 VAL A N 1
ATOM 1109 C CA . VAL A 1 138 ? -2.138 7.953 -1.773 1.00 79.81 138 VAL A CA 1
ATOM 1110 C C . VAL A 1 138 ? -1.812 9.136 -0.856 1.00 79.81 138 VAL A C 1
ATOM 1112 O O . VAL A 1 138 ? -2.089 9.101 0.349 1.00 79.81 138 VAL A O 1
ATOM 1115 N N . ARG A 1 139 ? -1.258 10.213 -1.422 1.00 80.81 139 ARG A N 1
ATOM 1116 C CA . ARG A 1 139 ? -0.996 11.463 -0.700 1.00 80.81 139 ARG A CA 1
ATOM 1117 C C . ARG A 1 139 ? -2.286 12.060 -0.130 1.00 80.81 139 ARG A C 1
ATOM 1119 O O . ARG A 1 139 ? -2.331 12.402 1.054 1.00 80.81 139 ARG A O 1
ATOM 1126 N N . ASP A 1 140 ? -3.327 12.153 -0.947 1.00 83.31 140 ASP A N 1
ATOM 1127 C CA . ASP A 1 140 ? -4.599 12.769 -0.572 1.00 83.31 140 ASP A CA 1
ATOM 1128 C C . ASP A 1 140 ? -5.335 11.932 0.492 1.00 83.31 140 ASP A C 1
ATOM 1130 O O . ASP A 1 140 ? -5.861 12.481 1.461 1.00 83.31 140 ASP A O 1
ATOM 1134 N N . LEU A 1 141 ? -5.259 10.599 0.412 1.00 84.19 141 LEU A N 1
ATOM 1135 C CA . LEU A 1 141 ? -5.770 9.694 1.446 1.00 84.19 141 LEU A CA 1
ATOM 1136 C C . LEU A 1 141 ? -5.079 9.918 2.801 1.00 84.19 141 LEU A C 1
ATOM 1138 O O . LEU A 1 141 ? -5.722 9.919 3.856 1.00 84.19 141 LEU A O 1
ATOM 1142 N N . ARG A 1 142 ? -3.758 10.133 2.798 1.00 75.50 142 ARG A N 1
ATOM 1143 C CA . ARG A 1 142 ? -2.994 10.413 4.024 1.00 75.50 142 ARG A CA 1
ATOM 1144 C C . ARG A 1 142 ? -3.336 11.789 4.602 1.00 75.50 142 ARG A C 1
ATOM 1146 O O . ARG A 1 142 ? -3.402 11.922 5.825 1.00 75.50 142 ARG A O 1
ATOM 1153 N N . ALA A 1 143 ? -3.599 12.785 3.755 1.00 76.44 143 ALA A N 1
ATOM 1154 C CA . ALA A 1 143 ? -4.099 14.092 4.183 1.00 76.44 143 ALA A CA 1
ATOM 1155 C C . ALA A 1 143 ? -5.500 13.981 4.813 1.00 76.44 143 ALA A C 1
ATOM 1157 O O . ALA A 1 143 ? -5.717 14.482 5.916 1.00 76.44 143 ALA A O 1
ATOM 1158 N N . GLN A 1 144 ? -6.410 13.226 4.191 1.00 81.94 144 GLN A N 1
ATOM 1159 C CA . GLN A 1 144 ? -7.753 12.981 4.719 1.00 81.94 144 GLN A CA 1
ATOM 1160 C C . GLN A 1 144 ? -7.718 12.280 6.085 1.00 81.94 144 GLN A C 1
ATOM 1162 O O . GLN A 1 144 ? -8.427 12.688 7.007 1.00 81.94 144 GLN A O 1
ATOM 1167 N N . LYS A 1 145 ? -6.860 11.264 6.260 1.00 82.31 145 LYS A N 1
ATOM 1168 C CA . LYS A 1 145 ? -6.665 10.610 7.566 1.00 82.31 145 LYS A CA 1
ATOM 1169 C C . LYS A 1 145 ? -6.212 11.608 8.633 1.00 82.31 145 LYS A C 1
ATOM 1171 O O . LYS A 1 145 ? -6.771 11.600 9.725 1.00 82.31 145 LYS A O 1
ATOM 1176 N N . ARG A 1 146 ? -5.268 12.505 8.316 1.00 78.38 146 ARG A N 1
ATOM 1177 C CA . ARG A 1 146 ? -4.830 13.557 9.253 1.00 78.38 146 ARG A CA 1
ATOM 1178 C C . ARG A 1 146 ? -5.961 14.500 9.639 1.00 78.38 146 ARG A C 1
ATOM 1180 O O . ARG A 1 146 ? -6.097 14.806 10.819 1.00 78.38 146 ARG A O 1
ATOM 1187 N N . GLU A 1 147 ? -6.779 14.930 8.682 1.00 80.56 147 GLU A N 1
ATOM 1188 C CA . GLU A 1 147 ? -7.936 15.778 8.982 1.00 80.56 147 GLU A CA 1
ATOM 1189 C C . GLU A 1 147 ? -8.943 15.079 9.897 1.00 80.56 147 GLU A C 1
ATOM 1191 O O . GLU A 1 147 ? -9.468 15.695 10.825 1.00 80.56 147 GLU A O 1
ATOM 1196 N N . ILE A 1 148 ? -9.217 13.794 9.653 1.00 82.44 148 ILE A N 1
ATOM 1197 C CA . ILE A 1 148 ? -10.129 13.000 10.482 1.00 82.44 148 ILE A CA 1
ATOM 1198 C C . ILE A 1 148 ? -9.565 12.860 11.895 1.00 82.44 148 ILE A C 1
ATOM 1200 O O . ILE A 1 148 ? -10.277 13.158 12.852 1.00 82.44 148 ILE A O 1
ATOM 1204 N N . THR A 1 149 ? -8.292 12.483 12.037 1.00 79.75 149 THR A N 1
ATOM 1205 C CA . THR A 1 149 ? -7.629 12.385 13.343 1.00 79.75 149 THR A CA 1
ATOM 1206 C C . THR A 1 149 ? -7.665 13.724 14.075 1.00 79.75 149 THR A C 1
ATOM 1208 O O . THR A 1 149 ? -8.047 13.770 15.237 1.00 79.75 149 THR A O 1
ATOM 1211 N N . GLN A 1 150 ? -7.374 14.837 13.398 1.00 77.56 150 GLN A N 1
ATOM 1212 C CA . GLN A 1 150 ? -7.416 16.166 14.009 1.00 77.56 150 GLN A CA 1
ATOM 1213 C C . GLN A 1 150 ? -8.831 16.555 14.472 1.00 77.56 150 GLN A C 1
ATOM 1215 O O . GLN A 1 150 ? -8.994 17.130 15.551 1.00 77.56 150 GLN A O 1
ATOM 1220 N N . LYS A 1 151 ? -9.865 16.230 13.684 1.00 82.50 151 LYS A N 1
ATOM 1221 C CA . LYS A 1 151 ? -11.273 16.433 14.066 1.00 82.50 151 LYS A CA 1
ATOM 1222 C C . LYS A 1 151 ? -11.651 15.570 15.273 1.00 82.50 151 LYS A C 1
ATOM 1224 O O . LYS A 1 151 ? -12.269 16.081 16.202 1.00 82.50 151 LYS A O 1
ATOM 1229 N N . GLN A 1 152 ? -11.251 14.299 15.289 1.00 81.00 152 GLN A N 1
ATOM 1230 C CA . GLN A 1 152 ? -11.502 13.375 16.399 1.00 81.00 152 GLN A CA 1
ATOM 1231 C C . GLN A 1 152 ? -10.824 13.832 17.693 1.00 81.00 152 GLN A C 1
ATOM 1233 O O . GLN A 1 152 ? -11.484 13.867 18.728 1.00 81.00 152 GLN A O 1
ATOM 1238 N N . THR A 1 153 ? -9.557 14.255 17.639 1.00 79.56 153 THR A N 1
ATOM 1239 C CA . THR A 1 153 ? -8.843 14.795 18.806 1.00 79.56 153 THR A CA 1
ATOM 1240 C C . THR A 1 153 ? -9.558 16.023 19.368 1.00 79.56 153 THR A C 1
ATOM 1242 O O . THR A 1 153 ? -9.808 16.075 20.567 1.00 79.56 153 THR A O 1
ATOM 1245 N N . ARG A 1 154 ? -9.990 16.963 18.512 1.00 76.88 154 ARG A N 1
ATOM 1246 C CA . ARG A 1 154 ? -10.758 18.145 18.950 1.00 76.88 154 ARG A CA 1
ATOM 1247 C C . ARG A 1 154 ? -12.079 17.785 19.630 1.00 76.88 154 ARG A C 1
ATOM 1249 O O . ARG A 1 154 ? -12.444 18.411 20.618 1.00 76.88 154 ARG A O 1
ATOM 1256 N N . ILE A 1 155 ? -12.802 16.796 19.107 1.00 80.94 155 ILE A N 1
ATOM 1257 C CA . ILE A 1 155 ? -14.060 16.328 19.709 1.00 80.94 155 ILE A CA 1
ATOM 1258 C C . ILE A 1 155 ? -13.787 15.664 21.064 1.00 80.94 155 ILE A C 1
ATOM 1260 O O . ILE A 1 155 ? -14.483 15.948 22.035 1.00 80.94 155 ILE A O 1
ATOM 1264 N N . ALA A 1 156 ? -12.761 14.816 21.152 1.00 76.94 156 ALA A N 1
ATOM 1265 C CA . ALA A 1 156 ? -12.377 14.160 22.398 1.00 76.94 156 ALA A CA 1
ATOM 1266 C C . ALA A 1 156 ? -11.920 15.163 23.471 1.00 76.94 156 ALA A C 1
ATOM 1268 O O . ALA A 1 156 ? -12.235 14.985 24.642 1.00 76.94 156 ALA A O 1
ATOM 1269 N N . GLU A 1 157 ? -11.206 16.223 23.087 1.00 80.75 157 GLU A N 1
ATOM 1270 C CA . GLU A 1 157 ? -10.848 17.328 23.984 1.00 80.75 157 GLU A CA 1
ATOM 1271 C C . GLU A 1 157 ? -12.077 18.110 24.455 1.00 80.75 157 GLU A C 1
ATOM 1273 O O . GLU A 1 157 ? -12.168 18.449 25.632 1.00 80.75 157 GLU A O 1
ATOM 1278 N N . PHE A 1 158 ? -13.038 18.365 23.563 1.00 77.44 158 PHE A N 1
ATOM 1279 C CA . PHE A 1 158 ? -14.282 19.051 23.909 1.00 77.44 158 PHE A CA 1
ATOM 1280 C C . PHE A 1 158 ? -15.110 18.254 24.929 1.00 77.44 158 PHE A C 1
ATOM 1282 O O . PHE A 1 158 ? -15.576 18.822 25.909 1.00 77.44 158 PHE A O 1
ATOM 1289 N N . LEU A 1 159 ? -15.229 16.935 24.747 1.00 77.69 159 LEU A N 1
ATOM 1290 C CA . LEU A 1 159 ? -15.987 16.044 25.638 1.00 77.69 159 LEU A CA 1
ATOM 1291 C C . LEU A 1 159 ? -15.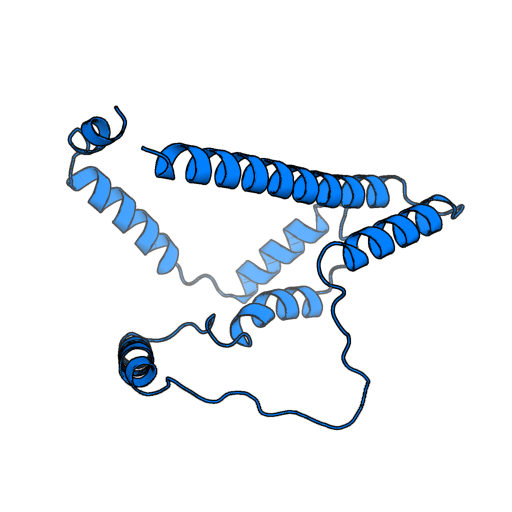337 15.820 27.013 1.00 77.69 159 LEU A C 1
ATOM 1293 O O . LEU A 1 159 ? -16.003 15.353 27.926 1.00 77.69 159 LEU A O 1
ATOM 1297 N N . LYS A 1 160 ? -14.043 16.119 27.167 1.00 80.44 160 LYS A N 1
ATOM 1298 C CA . LYS A 1 160 ? -13.328 16.040 28.454 1.00 80.44 160 LYS A CA 1
ATOM 1299 C C . LYS A 1 160 ? -13.487 17.298 29.313 1.00 80.44 160 LYS A C 1
ATOM 1301 O O . LYS A 1 160 ? -12.935 17.342 30.409 1.00 80.44 160 LYS A O 1
ATOM 1306 N N . LYS A 1 161 ? -14.131 18.346 28.791 1.00 69.31 161 LYS A N 1
ATOM 1307 C CA . LYS A 1 161 ? -14.229 19.659 29.441 1.00 69.31 161 LYS A CA 1
ATOM 1308 C C . LYS A 1 161 ? -15.507 19.841 30.283 1.00 69.31 161 LYS A C 1
ATOM 1310 O O . LYS A 1 161 ? -15.679 20.920 30.845 1.00 69.31 161 LYS A O 1
ATOM 1315 N N . ASP A 1 162 ? -16.336 18.805 30.403 1.00 46.84 162 ASP A N 1
ATOM 1316 C CA . ASP A 1 162 ? -17.497 18.712 3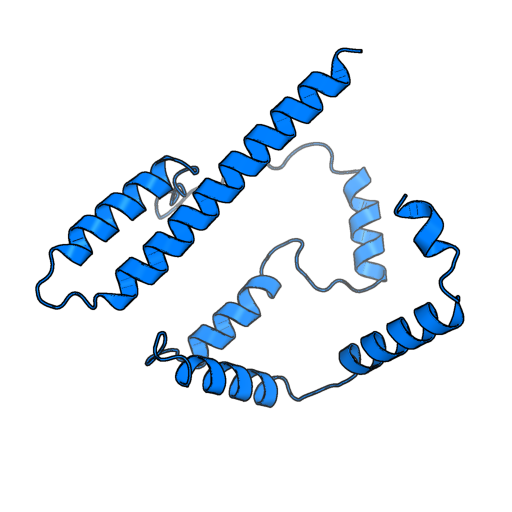1.307 1.00 46.84 162 ASP A CA 1
ATOM 1317 C C . ASP A 1 162 ? -17.216 17.720 32.449 1.00 46.84 162 ASP A C 1
ATOM 1319 O O . ASP A 1 162 ? -17.710 17.962 33.575 1.00 46.84 162 ASP A O 1
#

Sequence (162 aa):
MAAASWESIKQTTLKDSWTKVRVWADGGRDDREELDEIIRMLKSISICGECERSEVEGWLRSDSEAQGFQMMNDEEIVEFVSNKADMVEDEEQQVEETAGPSTIPWNNAAFQYLEQALRWYEAQEECDRHVPLCLKSVRDLRAQKREITQKQTRIAEFLKKD

Solvent-accessible surf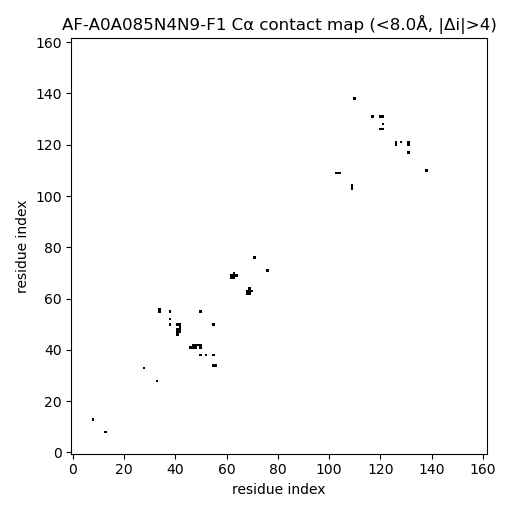ace area (backbone atoms only — not comparable to full-atom values): 10030 Å² total; per-residue (Å²): 121,73,72,70,59,57,76,73,54,54,69,66,58,55,50,54,53,50,52,54,54,48,55,62,74,67,53,82,66,56,69,67,60,55,52,52,50,50,53,51,51,42,50,69,41,83,86,36,84,75,75,46,70,70,55,57,51,47,59,69,45,51,49,64,74,35,90,91,56,52,90,64,53,77,66,54,47,51,50,54,62,60,54,60,74,72,63,78,78,85,86,88,76,88,86,79,90,89,73,78,81,80,67,74,49,68,76,64,54,44,49,53,52,51,52,53,52,48,56,56,48,69,69,42,93,82,47,62,72,66,58,59,52,56,55,48,50,55,52,50,51,55,50,51,50,51,52,50,52,54,52,51,52,53,50,55,55,59,69,70,73,118

Organism: NCBI:txid68888

Nearest PDB structures (foldseek):
  7c0q-assembly2_D  TM=1.874E-01  e=6.883E+00  Legionella pneumophila

pLDDT: mean 71.7, std 13.89, range [37.25, 90.19]